Protein AF-A0A7C9DD92-F1 (afdb_monomer_lite)

Foldseek 3Di:
DDDDDDDDDDDDDDDDDDDDDDDDDDDDDDPDPPPDDPPDPPDDDDDDDPVVVVLVVLLVVLVVLLVVLVVLLVVCVVVPPPVVSVVVNVVSVVSNVVSVVSDDD

Structure (mmCIF, N/CA/C/O backbone):
data_AF-A0A7C9DD92-F1
#
_entry.id   AF-A0A7C9DD92-F1
#
loop_
_atom_site.group_PDB
_atom_site.id
_atom_site.type_symbol
_atom_site.label_atom_id
_atom_site.label_alt_id
_atom_site.label_comp_id
_atom_site.label_asym_id
_atom_site.label_entity_id
_atom_site.label_seq_id
_atom_site.pdbx_PDB_ins_code
_atom_site.Cartn_x
_atom_site.Cartn_y
_atom_site.Cartn_z
_atom_site.occupancy
_atom_site.B_iso_or_equiv
_atom_site.auth_seq_id
_atom_site.auth_comp_id
_atom_site.auth_asym_id
_atom_site.auth_atom_id
_atom_site.pdbx_PDB_model_num
ATOM 1 N N . MET A 1 1 ? 14.899 -24.110 48.646 1.00 47.06 1 MET A N 1
ATOM 2 C CA . MET A 1 1 ? 15.364 -23.793 47.277 1.00 47.06 1 MET A CA 1
ATOM 3 C C . MET A 1 1 ? 14.246 -23.070 46.541 1.00 47.06 1 MET A C 1
ATOM 5 O O . MET A 1 1 ? 13.104 -23.462 46.730 1.00 47.06 1 MET A O 1
ATOM 9 N N . ALA A 1 2 ? 14.619 -22.078 45.722 1.00 46.50 2 ALA A N 1
ATOM 10 C CA . ALA A 1 2 ? 13.808 -21.168 44.891 1.00 46.50 2 ALA A CA 1
ATOM 11 C C . ALA A 1 2 ? 13.297 -19.866 45.557 1.00 46.50 2 ALA A C 1
ATOM 13 O O . ALA A 1 2 ? 12.145 -19.748 45.965 1.00 46.50 2 ALA A O 1
ATOM 14 N N . SER A 1 3 ? 14.204 -18.879 45.612 1.00 48.97 3 SER A N 1
ATOM 15 C CA . SER A 1 3 ? 13.937 -17.438 45.740 1.00 48.97 3 SER A CA 1
ATOM 16 C C . SER A 1 3 ? 13.112 -16.912 44.564 1.00 48.97 3 SER A C 1
ATOM 18 O O . SER A 1 3 ? 13.417 -17.232 43.418 1.00 48.97 3 SER A O 1
ATOM 20 N N . ALA A 1 4 ? 12.148 -16.032 44.835 1.00 52.12 4 ALA A N 1
ATOM 21 C CA . ALA A 1 4 ? 11.507 -15.200 43.821 1.00 52.12 4 ALA A CA 1
ATOM 22 C C . ALA A 1 4 ? 12.215 -13.832 43.749 1.00 52.12 4 ALA A C 1
ATOM 24 O O . ALA A 1 4 ? 12.158 -13.046 44.695 1.00 52.12 4 ALA A O 1
ATOM 25 N N . GLU A 1 5 ? 12.895 -13.556 42.634 1.00 49.34 5 GLU A N 1
ATOM 26 C CA . GLU A 1 5 ? 13.443 -12.238 42.297 1.00 49.34 5 GLU A CA 1
ATOM 27 C C . GLU A 1 5 ? 12.303 -11.230 42.066 1.00 49.34 5 GLU A C 1
ATOM 29 O O . GLU A 1 5 ? 11.542 -11.331 41.105 1.00 49.34 5 GLU A O 1
ATOM 34 N N . GLN A 1 6 ? 12.179 -10.232 42.946 1.00 60.00 6 GLN A N 1
ATOM 35 C CA . GLN A 1 6 ? 11.411 -9.014 42.672 1.00 60.00 6 GLN A CA 1
ATOM 36 C C . GLN A 1 6 ? 12.283 -8.017 41.888 1.00 60.00 6 GLN A C 1
ATOM 38 O O . GLN A 1 6 ? 13.411 -7.749 42.310 1.00 60.00 6 GLN A O 1
ATOM 43 N N . PRO A 1 7 ? 11.786 -7.381 40.810 1.00 64.88 7 PRO A N 1
ATOM 44 C CA . PRO A 1 7 ? 12.542 -6.343 40.119 1.00 64.88 7 PRO A CA 1
ATOM 45 C C . PRO A 1 7 ? 12.640 -5.061 40.970 1.00 64.88 7 PRO A C 1
ATOM 47 O O . PRO A 1 7 ? 11.643 -4.520 41.453 1.00 64.88 7 PRO A O 1
ATOM 50 N N . LEU A 1 8 ? 13.872 -4.572 41.148 1.00 58.69 8 LEU A N 1
ATOM 51 C CA . LEU A 1 8 ? 14.225 -3.428 41.994 1.00 58.69 8 LEU A CA 1
ATOM 52 C C . LEU A 1 8 ? 13.616 -2.104 41.487 1.00 58.69 8 LEU A C 1
ATOM 54 O O . LEU A 1 8 ? 13.775 -1.709 40.330 1.00 58.69 8 LEU A O 1
ATOM 58 N N . LYS A 1 9 ? 12.935 -1.400 42.403 1.00 58.00 9 LYS A N 1
ATOM 59 C CA . LYS A 1 9 ? 12.242 -0.114 42.207 1.00 58.00 9 LYS A CA 1
ATOM 60 C C . LYS A 1 9 ? 13.196 0.977 41.695 1.00 58.00 9 LYS A C 1
ATOM 62 O O . LYS A 1 9 ? 14.181 1.314 42.351 1.00 58.00 9 LYS A O 1
ATOM 67 N N . LYS A 1 10 ? 12.871 1.573 40.541 1.00 67.75 10 LYS A N 1
ATOM 68 C CA . LYS A 1 10 ? 13.595 2.720 39.967 1.00 67.75 10 LYS A CA 1
ATOM 69 C C . LYS A 1 10 ? 13.409 3.986 40.826 1.00 67.75 10 LYS A C 1
ATOM 71 O O . LYS A 1 10 ? 12.323 4.266 41.328 1.00 67.75 10 LYS A O 1
ATOM 76 N N . ARG A 1 11 ? 14.524 4.700 41.004 1.00 65.00 11 ARG A N 1
ATOM 77 C CA . ARG A 1 11 ? 14.806 5.778 41.972 1.00 65.00 11 ARG A CA 1
ATOM 78 C C . ARG A 1 11 ? 13.994 7.057 41.703 1.00 65.00 11 ARG A C 1
ATOM 80 O O . ARG A 1 11 ? 13.697 7.370 40.555 1.00 65.00 11 ARG A O 1
ATOM 87 N N . LYS A 1 12 ? 13.677 7.809 42.765 1.00 57.00 12 LYS A N 1
ATOM 88 C CA . LYS A 1 12 ? 13.092 9.162 42.704 1.00 57.00 12 LYS A CA 1
ATOM 89 C C . LYS A 1 12 ? 14.192 10.189 42.401 1.00 57.00 12 LYS A C 1
ATOM 91 O O . LYS A 1 12 ? 15.231 10.167 43.056 1.00 57.00 12 LYS A O 1
ATOM 96 N N . LEU A 1 13 ? 13.960 11.051 41.410 1.00 49.28 13 LEU A N 1
ATOM 97 C CA . LEU A 1 13 ? 14.787 12.224 41.116 1.00 49.28 13 LEU A CA 1
ATOM 98 C C . LEU A 1 13 ? 14.475 13.305 42.167 1.00 49.28 13 LEU A C 1
ATOM 100 O O . LEU A 1 13 ? 13.310 13.643 42.360 1.00 49.28 13 LEU A O 1
ATOM 104 N N . TYR A 1 14 ? 15.500 13.777 42.871 1.00 46.62 14 TYR A N 1
ATOM 105 C CA . TYR A 1 14 ? 15.436 14.903 43.806 1.00 46.62 14 TYR A CA 1
ATOM 106 C C . TYR A 1 14 ? 15.716 16.195 43.032 1.00 46.62 14 TYR A C 1
ATOM 108 O O . TYR A 1 14 ? 16.642 16.196 42.223 1.00 46.62 14 TYR A O 1
ATOM 116 N N . ASP A 1 15 ? 14.968 17.267 43.298 1.00 47.22 15 ASP A N 1
ATOM 117 C CA . ASP A 1 15 ? 15.284 18.620 42.816 1.00 47.22 15 ASP A CA 1
ATOM 118 C C . ASP A 1 15 ? 15.403 19.587 44.022 1.00 47.22 15 ASP A C 1
ATOM 120 O O . ASP A 1 15 ? 14.580 19.482 44.941 1.00 47.22 15 ASP A O 1
ATOM 124 N N . PRO A 1 16 ? 16.431 20.464 44.104 1.00 49.41 16 PRO A N 1
ATOM 125 C CA . PRO A 1 16 ? 16.751 21.254 45.299 1.00 49.41 16 PRO A CA 1
ATOM 126 C C . PRO A 1 16 ? 16.247 22.729 45.271 1.00 49.41 16 PRO A C 1
ATOM 128 O O . PRO A 1 16 ? 16.635 23.462 44.377 1.00 49.41 16 PRO A O 1
ATOM 131 N N . LEU A 1 17 ? 15.461 23.137 46.299 1.00 42.81 17 LEU A N 1
ATOM 132 C CA . LEU A 1 17 ? 15.521 24.346 47.203 1.00 42.81 17 LEU A CA 1
ATOM 133 C C . LEU A 1 17 ? 15.734 25.811 46.640 1.00 42.81 17 LEU A C 1
ATOM 135 O O . LEU A 1 17 ? 16.460 25.932 45.662 1.00 42.81 17 LEU A O 1
ATOM 139 N N . PRO A 1 18 ? 15.466 26.964 47.356 1.00 54.91 18 PRO A N 1
ATOM 140 C CA . PRO A 1 18 ? 14.339 27.613 48.134 1.00 54.91 18 PRO A CA 1
ATOM 141 C C . PRO A 1 18 ? 14.031 29.083 47.614 1.00 54.91 18 PRO A C 1
ATOM 143 O O . PRO A 1 18 ? 14.349 29.288 46.443 1.00 54.91 18 PRO A O 1
ATOM 146 N N . PRO A 1 19 ? 13.554 30.164 48.345 1.00 47.88 19 PRO A N 1
ATOM 147 C CA . PRO A 1 19 ? 12.996 30.432 49.720 1.00 47.88 19 PRO A CA 1
ATOM 148 C C . PRO A 1 19 ? 11.756 31.413 49.738 1.00 47.88 19 PRO A C 1
ATOM 150 O O . PRO A 1 19 ? 11.174 31.627 48.678 1.00 47.88 19 PRO A O 1
ATOM 153 N N . PRO A 1 20 ? 11.359 32.134 50.830 1.00 45.03 20 PRO A N 1
ATOM 154 C CA . PRO A 1 20 ? 11.335 31.876 52.283 1.00 45.03 20 PRO A CA 1
ATOM 155 C C . PRO A 1 20 ? 9.895 31.952 52.866 1.00 45.03 20 PRO A C 1
ATOM 157 O O . PRO A 1 20 ? 9.183 32.930 52.644 1.00 45.03 20 PRO A O 1
ATOM 160 N N . GLN A 1 21 ? 9.468 30.994 53.696 1.00 36.38 21 GLN A N 1
ATOM 161 C CA . GLN A 1 21 ? 8.265 31.181 54.522 1.00 36.38 21 GLN A CA 1
ATOM 162 C C . GLN A 1 21 ? 8.653 31.583 55.939 1.00 36.38 21 GLN A C 1
ATOM 164 O O . GLN A 1 21 ? 9.308 30.840 56.670 1.00 36.38 21 GLN A O 1
ATOM 169 N N . ALA A 1 22 ? 8.240 32.792 56.301 1.00 42.25 22 ALA A N 1
ATOM 170 C CA . ALA A 1 22 ? 8.226 33.257 57.665 1.00 42.25 22 ALA A CA 1
ATOM 171 C C . ALA A 1 22 ? 7.144 32.496 58.459 1.00 42.25 22 ALA A C 1
ATOM 173 O O . ALA A 1 22 ? 6.015 32.353 58.001 1.00 42.25 22 ALA A O 1
ATOM 174 N N . LEU A 1 23 ? 7.525 32.121 59.682 1.00 41.53 23 LEU A N 1
ATOM 175 C CA . LEU A 1 23 ? 6.694 31.895 60.871 1.00 41.53 23 LEU A CA 1
ATOM 176 C C . LEU A 1 23 ? 5.960 30.542 61.048 1.00 41.53 23 LEU A C 1
ATOM 178 O O . LEU A 1 23 ? 4.872 30.307 60.542 1.00 41.53 23 LEU A O 1
ATOM 182 N N . LEU A 1 24 ? 6.549 29.750 61.960 1.00 49.78 24 LEU A N 1
ATOM 183 C CA . LEU A 1 24 ? 5.910 29.102 63.121 1.00 49.78 24 LEU A CA 1
ATOM 184 C C . LEU A 1 24 ? 4.756 28.108 62.870 1.00 49.78 24 LEU A C 1
ATOM 186 O O . LEU A 1 24 ? 3.600 28.503 62.965 1.00 49.78 24 LEU A O 1
ATOM 190 N N . GLN A 1 25 ? 5.049 26.801 62.761 1.00 47.81 25 GLN A N 1
ATOM 191 C CA . GLN A 1 25 ? 4.141 25.728 63.224 1.00 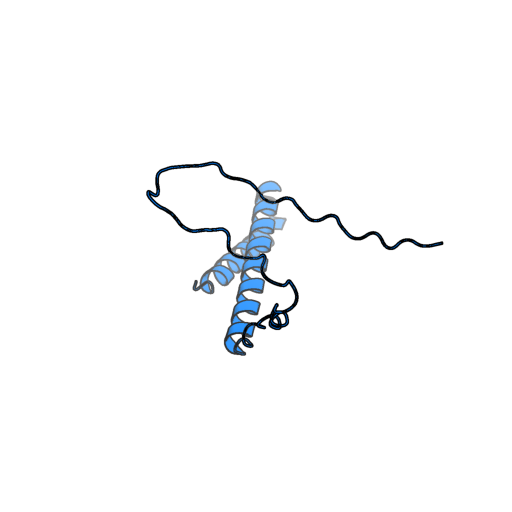47.81 25 GLN A CA 1
ATOM 192 C C . GLN A 1 25 ? 4.927 24.528 63.815 1.00 47.81 25 GLN A C 1
ATOM 194 O O . GLN A 1 25 ? 5.999 24.205 63.297 1.00 47.81 25 GLN A O 1
ATOM 199 N N . PRO A 1 26 ? 4.445 23.878 64.900 1.00 55.00 26 PRO A N 1
ATOM 200 C CA . PRO A 1 26 ? 5.083 22.703 65.505 1.00 55.00 26 PRO A CA 1
ATOM 201 C C . PRO A 1 26 ? 4.884 21.422 64.661 1.00 55.00 26 PRO A C 1
ATOM 203 O O . PRO A 1 26 ? 3.981 21.379 63.824 1.00 55.00 26 PRO A O 1
ATOM 206 N N . PRO A 1 27 ? 5.713 20.372 64.849 1.00 52.84 27 PRO A N 1
ATOM 207 C CA . PRO A 1 27 ? 5.711 19.189 63.988 1.00 52.84 27 PRO A CA 1
ATOM 208 C C . PRO A 1 27 ? 4.410 18.381 64.114 1.00 52.84 27 PRO A C 1
ATOM 210 O O . PRO A 1 27 ? 4.049 17.926 65.198 1.00 52.84 27 PRO A O 1
ATOM 213 N N . LEU A 1 28 ? 3.726 18.178 62.983 1.00 57.66 28 LEU A N 1
ATOM 214 C CA . LEU A 1 28 ? 2.605 17.243 62.862 1.00 57.66 28 LEU A CA 1
ATOM 215 C C . LEU A 1 28 ? 3.104 15.794 63.054 1.00 57.66 28 LEU A C 1
ATOM 217 O O . LEU A 1 28 ? 4.181 15.456 62.551 1.00 57.66 28 LEU A O 1
ATOM 221 N N . PRO A 1 29 ? 2.347 14.925 63.752 1.00 61.66 29 PRO A N 1
ATOM 222 C CA . PRO A 1 29 ? 2.695 13.514 63.891 1.00 61.66 29 PRO A CA 1
ATOM 223 C C . PRO A 1 29 ? 2.670 12.803 62.522 1.00 61.66 29 PRO A C 1
ATOM 225 O O . PRO A 1 29 ? 1.952 13.237 61.615 1.00 61.66 29 PRO A O 1
ATOM 228 N N . PRO A 1 30 ? 3.451 11.721 62.338 1.00 63.25 30 PRO A N 1
ATOM 229 C CA . PRO A 1 30 ? 3.523 11.012 61.065 1.00 63.25 30 PRO A CA 1
ATOM 230 C C . PRO A 1 30 ? 2.145 10.434 60.691 1.00 63.25 30 PRO A C 1
ATOM 232 O O . PRO A 1 30 ? 1.469 9.880 61.561 1.00 63.25 30 PRO A O 1
ATOM 235 N N . PRO A 1 31 ? 1.717 10.518 59.417 1.00 55.06 31 PRO A N 1
ATOM 236 C CA . PRO A 1 31 ? 0.490 9.874 58.969 1.00 55.06 31 PRO A CA 1
ATOM 237 C C . PRO A 1 31 ? 0.610 8.360 59.166 1.00 55.06 31 PRO A C 1
ATOM 239 O O . PRO A 1 31 ? 1.552 7.739 58.668 1.00 55.06 31 PRO A O 1
ATOM 242 N N . ASN A 1 32 ? -0.339 7.764 59.888 1.00 52.47 32 ASN A N 1
ATOM 243 C CA . ASN A 1 32 ? -0.466 6.314 59.975 1.00 52.47 32 ASN A CA 1
ATOM 244 C C . ASN A 1 32 ? -0.598 5.743 58.556 1.00 52.47 32 ASN A C 1
ATOM 246 O O . ASN A 1 32 ? -1.497 6.108 57.804 1.00 52.47 32 ASN A O 1
ATOM 250 N N . ALA A 1 33 ? 0.287 4.815 58.196 1.00 56.31 33 ALA A N 1
ATOM 251 C CA . ALA A 1 33 ? 0.342 4.172 56.882 1.00 56.31 33 ALA A CA 1
ATOM 252 C C . ALA A 1 33 ? -0.835 3.208 56.598 1.00 56.31 33 ALA A C 1
ATOM 254 O O . ALA A 1 33 ? -0.736 2.377 55.699 1.00 56.31 33 ALA A O 1
ATOM 255 N N . ASN A 1 34 ? -1.925 3.289 57.367 1.00 55.53 34 ASN A N 1
ATOM 256 C CA . ASN A 1 34 ? -3.020 2.318 57.350 1.00 55.53 34 ASN A CA 1
ATOM 257 C C . ASN A 1 34 ? -4.321 2.841 56.716 1.00 55.53 34 ASN A C 1
ATOM 259 O O . ASN A 1 34 ? -5.263 2.073 56.569 1.00 55.53 34 ASN A O 1
ATOM 263 N N . ASP A 1 35 ? -4.357 4.106 56.287 1.00 55.22 35 ASP A N 1
ATOM 264 C CA . ASP A 1 35 ? -5.519 4.734 55.638 1.00 55.22 35 ASP A CA 1
ATOM 265 C C . ASP A 1 35 ? -5.299 4.967 54.132 1.00 55.22 35 ASP A C 1
ATOM 267 O O . ASP A 1 35 ? -5.767 5.956 53.568 1.00 55.22 35 ASP A O 1
ATOM 271 N N . GLN A 1 36 ? -4.557 4.089 53.443 1.00 60.72 36 GLN A N 1
ATOM 272 C CA . GLN A 1 36 ? -4.494 4.153 51.980 1.00 60.72 36 GLN A CA 1
ATOM 273 C C . GLN A 1 36 ? -5.776 3.525 51.401 1.00 60.72 36 GLN A C 1
ATOM 275 O O . GLN A 1 36 ? -5.989 2.324 51.587 1.00 60.72 36 GLN A O 1
ATOM 280 N N . PRO A 1 37 ? -6.623 4.282 50.671 1.00 68.12 37 PRO A N 1
ATOM 281 C CA . PRO A 1 37 ? -7.747 3.701 49.948 1.00 68.12 37 PRO A CA 1
ATOM 282 C C . PRO A 1 37 ? -7.232 2.611 48.999 1.00 68.12 37 PRO A C 1
ATOM 284 O O . PRO A 1 37 ? -6.143 2.777 48.432 1.00 68.12 37 PRO A O 1
ATOM 287 N N . PRO A 1 38 ? -7.980 1.512 48.793 1.00 76.06 38 PRO A N 1
ATOM 288 C CA . PRO A 1 38 ? -7.561 0.460 47.877 1.00 76.06 38 PRO A CA 1
ATOM 289 C C . PRO A 1 38 ? -7.226 1.060 46.500 1.00 76.06 38 PRO A C 1
ATOM 291 O O . PRO A 1 38 ? -7.907 1.994 46.057 1.00 76.06 38 PRO A O 1
ATOM 294 N N . PRO A 1 39 ? -6.175 0.568 45.815 1.00 73.94 39 PRO A N 1
ATOM 295 C CA . PRO A 1 39 ? -5.821 1.055 44.490 1.00 73.94 39 PRO A CA 1
ATOM 296 C C . PRO A 1 39 ? -7.038 0.911 43.576 1.00 73.94 39 PRO A C 1
ATOM 298 O O . PRO A 1 39 ? -7.583 -0.183 43.422 1.00 73.94 39 PRO A O 1
ATOM 301 N N . ARG A 1 40 ? -7.493 2.036 43.008 1.00 76.06 40 ARG A N 1
ATOM 302 C CA . ARG A 1 40 ? -8.616 2.038 42.067 1.00 76.06 40 ARG A CA 1
ATOM 303 C C . ARG A 1 40 ? -8.300 1.068 40.922 1.00 76.06 40 ARG A C 1
ATOM 305 O O . ARG A 1 40 ? -7.163 1.077 40.437 1.00 76.06 40 ARG A O 1
ATOM 312 N N . PRO A 1 41 ? -9.264 0.229 40.504 1.00 78.19 41 PRO A N 1
ATOM 313 C CA . PRO A 1 41 ? -9.064 -0.651 39.364 1.00 78.19 41 PRO A CA 1
ATOM 314 C C . PRO A 1 41 ? -8.677 0.181 38.131 1.00 78.19 41 PRO A C 1
ATOM 316 O O . PRO A 1 41 ? -9.129 1.324 38.007 1.00 78.19 41 PRO A O 1
ATOM 319 N N . PRO A 1 42 ? -7.825 -0.353 37.238 1.00 78.00 42 PRO A N 1
ATOM 320 C CA . PRO A 1 42 ? -7.430 0.362 36.035 1.00 78.00 42 PRO A CA 1
ATOM 321 C C . PRO A 1 42 ? -8.679 0.685 35.212 1.00 78.00 42 PRO A C 1
ATOM 323 O O . PRO A 1 42 ? -9.445 -0.214 34.859 1.00 78.00 42 PRO A O 1
ATOM 326 N N . GLU A 1 43 ? -8.889 1.969 34.924 1.00 78.62 43 GLU A N 1
ATOM 327 C CA . GLU A 1 43 ? -9.952 2.401 34.023 1.00 78.62 43 GLU A CA 1
ATOM 328 C C . GLU A 1 43 ? -9.685 1.792 32.646 1.00 78.62 43 GLU A C 1
ATOM 330 O O . GLU A 1 43 ? -8.681 2.080 31.990 1.00 78.62 43 GLU A O 1
ATOM 335 N N . THR A 1 44 ? -10.566 0.885 32.228 1.00 76.00 44 THR A N 1
ATOM 336 C CA . THR A 1 44 ? -10.525 0.325 30.881 1.00 76.00 44 THR A CA 1
ATOM 337 C C . THR A 1 44 ? -11.136 1.346 29.925 1.00 76.00 44 THR A C 1
ATOM 339 O O . THR A 1 44 ? 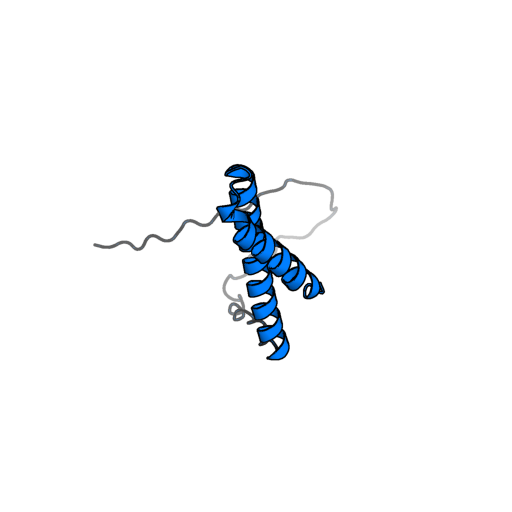-12.215 1.872 30.208 1.00 76.00 44 THR A O 1
ATOM 342 N N . PRO A 1 45 ? -10.465 1.670 28.804 1.00 78.25 45 PRO A N 1
ATOM 343 C CA . PRO A 1 45 ? -11.024 2.597 27.836 1.00 78.25 45 PRO A CA 1
ATOM 344 C C . PRO A 1 45 ? -12.342 2.035 27.281 1.00 78.25 45 PRO A C 1
ATOM 346 O O . PRO A 1 45 ? -12.460 0.818 27.099 1.00 78.25 45 PRO A O 1
ATOM 349 N N . PRO A 1 46 ? -13.332 2.900 27.005 1.00 80.75 46 PRO A N 1
ATOM 350 C CA . PRO A 1 46 ? -14.616 2.470 26.477 1.00 80.75 46 PRO A CA 1
ATOM 351 C C . PRO A 1 46 ? -14.449 1.724 25.141 1.00 80.75 46 PRO A C 1
ATOM 353 O O . PRO A 1 46 ? -13.536 2.031 24.364 1.00 80.75 46 PRO A O 1
ATOM 356 N N . PRO A 1 47 ? -15.320 0.739 24.853 1.00 83.38 47 PRO A N 1
ATOM 357 C CA . PRO A 1 47 ? -15.256 -0.023 23.615 1.00 83.38 47 PRO A CA 1
ATOM 358 C C . PRO A 1 47 ? -15.469 0.892 22.404 1.00 83.38 47 PRO A C 1
ATOM 360 O O . PRO A 1 47 ? -16.348 1.753 22.393 1.00 83.38 47 PRO A O 1
ATOM 363 N N . LEU A 1 48 ? -14.650 0.694 21.371 1.00 85.00 48 LEU A N 1
ATOM 364 C CA . LEU A 1 48 ? -14.751 1.440 20.118 1.00 85.00 48 LEU A CA 1
ATOM 365 C C . LEU A 1 48 ? -16.025 1.057 19.356 1.00 85.00 48 LEU A C 1
ATOM 367 O O . LEU A 1 48 ? -16.457 -0.097 19.393 1.00 85.00 48 LEU A O 1
ATOM 371 N N . SER A 1 49 ? -16.590 2.004 18.605 1.00 90.19 49 SER A N 1
ATOM 372 C CA . SER A 1 49 ? -17.708 1.715 17.705 1.00 90.19 49 SER A CA 1
ATOM 373 C C . SER A 1 49 ? -17.279 0.768 16.575 1.00 90.19 49 SER A C 1
ATOM 375 O O . SER A 1 49 ? -16.119 0.751 16.155 1.00 90.19 49 SER A O 1
ATOM 377 N N . HIS A 1 50 ? -18.223 -0.012 16.043 1.00 92.25 50 HIS A N 1
ATOM 378 C CA . HIS A 1 50 ? -17.956 -0.942 14.939 1.00 92.25 50 HIS A CA 1
ATOM 379 C C . HIS A 1 50 ? -17.384 -0.230 13.699 1.00 92.25 50 HIS A C 1
ATOM 381 O O . HIS A 1 50 ? -16.460 -0.727 13.056 1.00 92.25 50 HIS A O 1
ATOM 387 N N . GLU A 1 51 ? -17.882 0.971 13.400 1.00 91.38 51 GLU A N 1
ATOM 388 C CA . GLU A 1 51 ? -17.367 1.812 12.318 1.00 91.38 51 GLU A CA 1
ATOM 389 C C . GLU A 1 51 ? -15.904 2.212 12.548 1.00 91.38 51 GLU A C 1
ATOM 391 O O . GLU A 1 51 ? -15.082 2.124 11.636 1.00 91.38 51 GLU A O 1
ATOM 396 N N . GLU A 1 52 ? -15.545 2.603 13.772 1.00 90.31 52 GLU A N 1
ATOM 397 C CA . GLU A 1 52 ? -14.171 2.963 14.108 1.00 90.31 52 GLU A CA 1
ATOM 398 C C . GLU A 1 52 ? -13.223 1.763 14.026 1.00 90.31 52 GLU A C 1
ATOM 400 O O . GLU A 1 52 ? -12.106 1.889 13.521 1.00 90.31 52 GLU A O 1
ATOM 405 N N . ILE A 1 53 ? -13.680 0.581 14.439 1.00 92.19 53 ILE A N 1
ATOM 406 C CA . ILE A 1 53 ? -12.916 -0.664 14.299 1.00 92.19 53 ILE A CA 1
ATOM 407 C C . ILE A 1 53 ? -12.628 -0.953 12.820 1.00 92.19 53 ILE A C 1
ATOM 409 O O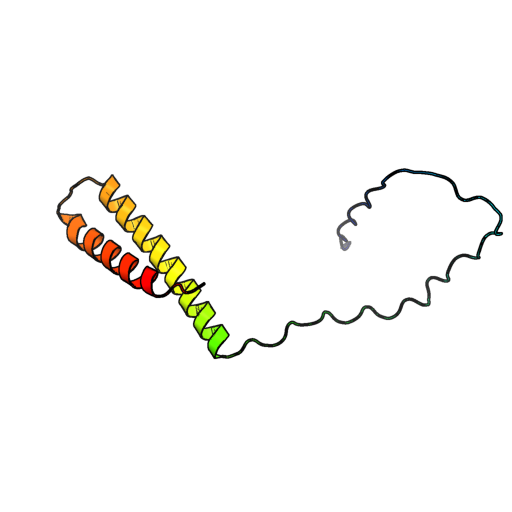 . ILE A 1 53 ? -11.476 -1.205 12.449 1.00 92.19 53 ILE A O 1
ATOM 413 N N . LEU A 1 54 ? -13.647 -0.878 11.958 1.00 91.94 54 LEU A N 1
ATOM 414 C CA . LEU A 1 54 ? -13.486 -1.101 10.520 1.00 91.94 54 LEU A CA 1
ATOM 415 C C . LEU A 1 54 ? -12.588 -0.046 9.868 1.00 91.94 54 LEU A C 1
ATOM 417 O O . LEU A 1 54 ? -11.726 -0.391 9.058 1.00 91.94 54 LEU A O 1
ATOM 421 N N . ARG A 1 55 ? -12.742 1.226 10.249 1.00 89.94 55 ARG A N 1
ATOM 422 C CA . ARG A 1 55 ? -11.901 2.332 9.774 1.00 89.94 55 ARG A CA 1
ATOM 423 C C . ARG A 1 55 ? -10.437 2.124 10.156 1.00 89.94 55 ARG A C 1
ATOM 425 O O . ARG A 1 55 ? -9.574 2.199 9.286 1.00 89.94 55 ARG A O 1
ATOM 432 N N . ARG A 1 56 ? -10.143 1.781 11.415 1.00 91.00 56 ARG A N 1
ATOM 433 C CA . ARG A 1 56 ? -8.772 1.474 11.869 1.00 91.00 56 ARG A CA 1
ATOM 434 C C . ARG A 1 56 ? -8.181 0.280 11.131 1.00 91.00 56 ARG A C 1
ATOM 436 O O . ARG A 1 56 ? -7.003 0.295 10.776 1.00 91.00 56 ARG A O 1
ATOM 443 N N . ARG A 1 57 ? -8.992 -0.750 10.871 1.00 92.50 57 ARG A N 1
ATOM 444 C CA . ARG A 1 57 ? -8.564 -1.907 10.082 1.00 92.50 57 ARG A CA 1
ATOM 445 C C . ARG A 1 57 ? -8.184 -1.506 8.655 1.00 92.50 57 ARG A C 1
ATOM 447 O O . ARG A 1 57 ? -7.087 -1.867 8.232 1.00 92.50 57 ARG A O 1
ATOM 454 N N . ARG A 1 58 ? -9.040 -0.750 7.955 1.00 90.88 58 ARG A N 1
ATOM 455 C CA . ARG A 1 58 ? -8.750 -0.240 6.602 1.00 90.88 58 ARG A CA 1
ATOM 456 C C . ARG A 1 58 ? -7.498 0.619 6.582 1.00 90.88 58 ARG A C 1
ATOM 458 O O . ARG A 1 58 ? -6.612 0.351 5.787 1.00 90.88 58 ARG A O 1
ATOM 465 N N . ASN A 1 59 ? -7.378 1.568 7.506 1.00 91.06 59 ASN A N 1
ATOM 466 C CA . ASN A 1 59 ? -6.208 2.439 7.592 1.00 91.06 59 ASN A CA 1
ATOM 467 C C . ASN A 1 59 ? -4.907 1.628 7.746 1.00 91.06 59 ASN A C 1
ATOM 469 O O . ASN A 1 59 ? -3.925 1.862 7.047 1.00 91.06 59 ASN A O 1
ATOM 473 N N . ARG A 1 60 ? -4.921 0.591 8.593 1.00 91.88 60 ARG A N 1
ATOM 474 C CA . ARG A 1 60 ? -3.779 -0.321 8.739 1.00 91.88 60 ARG A CA 1
ATOM 475 C C . ARG A 1 60 ? -3.454 -1.071 7.443 1.00 91.88 60 ARG A C 1
ATOM 477 O O . ARG A 1 60 ? -2.285 -1.327 7.160 1.00 91.88 60 ARG A O 1
ATOM 484 N N . GLU A 1 61 ? -4.470 -1.4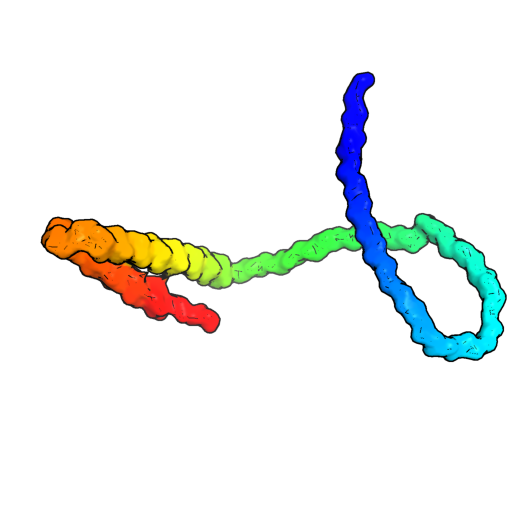84 6.692 1.00 92.19 61 GLU A N 1
ATOM 485 C CA . GLU A 1 61 ? -4.305 -2.164 5.403 1.00 92.19 61 GLU A CA 1
ATOM 486 C C . GLU A 1 61 ? -3.772 -1.207 4.323 1.00 92.19 61 GLU A C 1
ATOM 488 O O . GLU A 1 61 ? -2.847 -1.580 3.604 1.00 92.19 61 GLU A O 1
ATOM 493 N N . GLU A 1 62 ? -4.257 0.035 4.279 1.00 91.19 62 GLU A N 1
ATOM 494 C CA . GLU A 1 62 ? -3.780 1.099 3.386 1.00 91.19 62 GLU A CA 1
ATOM 495 C C . GLU A 1 62 ? -2.311 1.438 3.648 1.00 91.19 62 GLU A C 1
ATOM 497 O O . GLU A 1 62 ? -1.507 1.423 2.720 1.00 91.19 62 GLU A O 1
ATOM 502 N N . ILE A 1 63 ? -1.923 1.647 4.912 1.00 93.12 63 ILE A N 1
ATOM 503 C CA . ILE A 1 63 ? -0.523 1.913 5.284 1.00 93.12 63 ILE A CA 1
ATOM 504 C C . ILE A 1 63 ? 0.386 0.770 4.823 1.00 93.12 63 ILE A C 1
ATOM 506 O O . ILE A 1 63 ? 1.444 1.008 4.236 1.00 93.12 63 ILE A O 1
ATOM 510 N N . ARG A 1 64 ? -0.030 -0.483 5.055 1.00 93.81 64 ARG A N 1
ATOM 511 C CA . ARG A 1 64 ? 0.735 -1.653 4.608 1.00 93.81 64 ARG A CA 1
ATOM 512 C C . ARG A 1 64 ? 0.856 -1.682 3.084 1.00 93.81 64 ARG A C 1
ATOM 514 O O . ARG A 1 64 ? 1.948 -1.893 2.570 1.00 93.81 64 ARG A O 1
ATOM 521 N N . SER A 1 65 ? -0.244 -1.446 2.373 1.00 92.94 65 SER A N 1
ATOM 522 C CA . SER A 1 65 ? -0.282 -1.434 0.908 1.00 92.94 65 SER A CA 1
ATOM 523 C C . SER A 1 65 ? 0.622 -0.350 0.312 1.00 92.94 65 SER A C 1
ATOM 525 O O . SER A 1 65 ? 1.363 -0.628 -0.633 1.00 92.94 65 SER A O 1
ATOM 527 N N . ILE A 1 66 ? 0.633 0.853 0.894 1.00 94.19 66 ILE A N 1
ATOM 528 C CA . ILE A 1 66 ? 1.516 1.955 0.486 1.00 94.19 66 ILE A CA 1
ATOM 529 C C . ILE A 1 66 ? 2.981 1.555 0.650 1.00 94.19 66 ILE A C 1
ATOM 531 O O . ILE A 1 66 ? 3.782 1.764 -0.263 1.00 94.19 66 ILE A O 1
ATOM 535 N N . TYR A 1 67 ? 3.333 0.957 1.790 1.00 95.56 67 TYR A N 1
ATOM 536 C CA . TYR A 1 67 ? 4.707 0.545 2.062 1.00 95.56 67 TYR A CA 1
ATOM 537 C C . TYR A 1 67 ? 5.193 -0.546 1.100 1.00 95.56 67 TYR A C 1
ATOM 539 O O . TYR A 1 67 ? 6.291 -0.439 0.552 1.00 95.56 67 TYR A O 1
ATOM 547 N N . GLU A 1 68 ? 4.367 -1.562 0.844 1.00 95.12 68 GLU A N 1
ATOM 548 C CA . GLU A 1 68 ? 4.694 -2.613 -0.126 1.00 95.12 68 GLU A CA 1
ATOM 549 C C . GLU A 1 68 ? 4.813 -2.049 -1.546 1.00 95.12 68 GLU A C 1
ATOM 551 O O . GLU A 1 68 ? 5.787 -2.332 -2.240 1.00 95.12 68 GLU A O 1
ATOM 556 N N . SER A 1 69 ? 3.893 -1.169 -1.954 1.00 94.31 69 SER A N 1
ATOM 557 C CA . SER A 1 69 ? 3.954 -0.506 -3.264 1.00 94.31 69 SER A CA 1
ATOM 558 C C . SER A 1 69 ? 5.248 0.298 -3.416 1.00 94.31 69 SER A C 1
ATOM 560 O O . SER A 1 69 ? 5.946 0.172 -4.419 1.00 94.31 69 SER A O 1
ATOM 562 N N . TYR A 1 70 ? 5.631 1.065 -2.390 1.00 94.75 70 TYR A N 1
ATOM 563 C CA . TYR A 1 70 ? 6.895 1.801 -2.362 1.00 94.75 70 TYR A CA 1
ATOM 564 C C . TYR A 1 70 ? 8.116 0.880 -2.480 1.00 94.75 70 TYR A C 1
ATOM 566 O O . TYR A 1 70 ? 9.053 1.183 -3.223 1.00 94.75 70 TYR A O 1
ATOM 574 N N . LYS A 1 71 ? 8.120 -0.249 -1.765 1.00 95.12 71 LYS A N 1
ATOM 575 C CA . LYS A 1 71 ? 9.209 -1.229 -1.816 1.00 95.12 71 LYS A CA 1
ATOM 576 C C . LYS A 1 71 ? 9.347 -1.835 -3.212 1.00 95.12 71 LYS A C 1
ATOM 578 O O . LYS A 1 71 ? 10.467 -1.910 -3.717 1.00 95.12 71 LYS A O 1
ATOM 583 N N . THR A 1 72 ? 8.234 -2.207 -3.840 1.00 93.12 72 THR A N 1
ATOM 584 C CA . THR A 1 72 ? 8.208 -2.734 -5.209 1.00 93.12 72 THR A CA 1
ATOM 585 C C . THR A 1 72 ? 8.718 -1.698 -6.201 1.00 93.12 72 THR A C 1
ATOM 587 O O . THR A 1 72 ? 9.656 -1.987 -6.936 1.00 93.12 72 THR A O 1
ATOM 590 N N . ILE A 1 73 ? 8.205 -0.464 -6.149 1.00 92.69 73 ILE A N 1
ATOM 591 C CA . ILE A 1 73 ? 8.661 0.635 -7.014 1.00 92.69 73 ILE A CA 1
ATOM 592 C C . ILE A 1 73 ? 10.170 0.854 -6.858 1.00 92.69 73 ILE A C 1
ATOM 594 O O . ILE A 1 73 ? 10.893 0.924 -7.851 1.00 92.69 73 ILE A O 1
ATOM 598 N N . LYS A 1 74 ? 10.673 0.911 -5.618 1.00 93.00 74 LYS A N 1
ATOM 599 C CA . LYS A 1 74 ? 12.109 1.060 -5.348 1.00 93.00 74 LYS A CA 1
ATOM 600 C C . LYS A 1 74 ? 12.916 -0.092 -5.950 1.00 93.00 74 LYS A C 1
ATOM 602 O O . LYS A 1 74 ? 13.932 0.168 -6.585 1.00 93.00 74 LYS A O 1
ATOM 607 N N . CYS A 1 75 ? 12.463 -1.333 -5.769 1.00 90.75 75 CYS A N 1
ATOM 608 C CA . CYS A 1 75 ? 13.111 -2.517 -6.330 1.00 90.75 75 CYS A CA 1
ATOM 609 C C . CYS A 1 75 ? 13.184 -2.432 -7.861 1.00 90.75 75 CYS A C 1
ATOM 611 O O . CYS A 1 75 ? 14.273 -2.507 -8.419 1.00 90.75 75 CYS A O 1
ATOM 613 N N . CYS A 1 76 ? 12.057 -2.155 -8.526 1.00 88.50 76 CYS A N 1
ATOM 614 C CA . CYS A 1 76 ? 11.981 -2.001 -9.979 1.00 88.50 76 CYS A CA 1
ATOM 615 C C . CYS A 1 76 ? 12.926 -0.908 -10.503 1.00 88.50 76 CYS A C 1
ATOM 617 O O . CYS A 1 76 ? 13.558 -1.092 -11.538 1.00 88.50 76 CYS A O 1
ATOM 619 N N . ILE A 1 77 ? 13.063 0.215 -9.787 1.00 87.56 77 ILE A N 1
ATOM 620 C CA . ILE A 1 77 ? 14.005 1.287 -10.148 1.00 87.56 77 ILE A CA 1
ATOM 621 C C . ILE A 1 77 ? 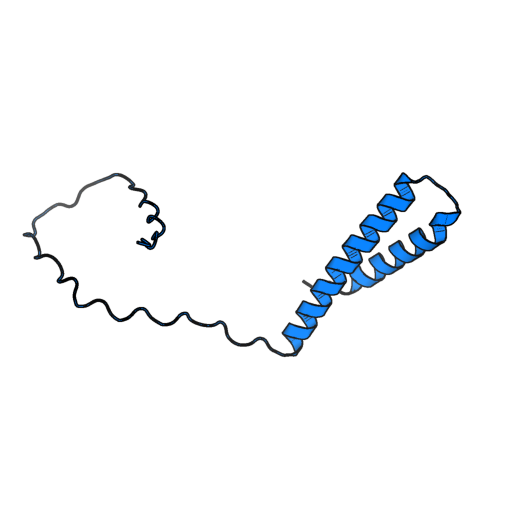15.459 0.824 -9.971 1.00 87.56 77 ILE A C 1
ATOM 623 O O . ILE A 1 77 ? 16.295 1.072 -10.839 1.00 87.56 77 ILE A O 1
ATOM 627 N N . SER A 1 78 ? 15.773 0.152 -8.859 1.00 88.44 78 SER A N 1
ATOM 628 C CA . SER A 1 78 ? 17.126 -0.336 -8.558 1.00 88.44 78 SER A CA 1
ATOM 629 C C . SER A 1 78 ? 17.584 -1.460 -9.489 1.00 88.44 78 SER A C 1
ATOM 631 O O . SER A 1 78 ? 18.769 -1.537 -9.801 1.00 88.44 78 SER A O 1
ATOM 633 N N . SER A 1 79 ? 16.668 -2.302 -9.965 1.00 82.31 79 SER A N 1
ATOM 634 C CA . SER A 1 79 ? 16.952 -3.383 -10.916 1.00 82.31 79 SER A CA 1
ATOM 635 C C . SER A 1 79 ? 17.219 -2.894 -12.349 1.00 82.31 79 SER A C 1
ATOM 637 O O . SER A 1 79 ? 17.492 -3.710 -13.226 1.00 82.31 79 SER A O 1
ATOM 639 N N . GLY A 1 80 ? 17.178 -1.579 -12.599 1.00 70.12 80 GLY A N 1
ATOM 640 C CA . GLY A 1 80 ? 17.320 -0.993 -13.932 1.00 70.12 80 GLY A CA 1
ATOM 641 C C . GLY A 1 80 ? 16.048 -1.141 -14.773 1.00 70.12 80 GLY A C 1
ATOM 642 O O . GLY A 1 80 ? 15.104 -1.822 -14.380 1.00 70.12 80 GLY A O 1
ATOM 643 N N . LYS A 1 81 ? 16.006 -0.493 -15.950 1.00 70.44 81 LYS A N 1
ATOM 644 C CA . LYS A 1 81 ? 14.900 -0.586 -16.932 1.00 70.44 81 LYS A CA 1
ATOM 645 C C . LYS A 1 81 ? 14.840 -1.975 -17.594 1.00 70.44 81 LYS A C 1
ATOM 647 O O . LYS A 1 81 ? 14.845 -2.091 -18.815 1.00 70.44 81 LYS A O 1
ATOM 652 N N . ASP A 1 82 ? 14.818 -3.034 -16.800 1.00 76.25 82 ASP A N 1
ATOM 653 C CA . ASP A 1 82 ? 14.497 -4.365 -17.279 1.00 76.25 82 ASP A CA 1
ATOM 654 C C . ASP A 1 82 ? 12.996 -4.364 -17.588 1.00 76.25 82 ASP A C 1
ATOM 656 O O . ASP A 1 82 ? 12.159 -4.235 -16.691 1.00 76.25 82 ASP A O 1
ATOM 660 N N . ALA A 1 83 ? 12.652 -4.419 -18.878 1.00 76.94 83 ALA A N 1
ATOM 661 C CA . ALA A 1 83 ? 11.275 -4.288 -19.358 1.00 76.94 83 ALA A CA 1
ATOM 662 C C . ALA A 1 83 ? 10.327 -5.320 -18.721 1.00 76.94 83 ALA A C 1
ATOM 664 O O . ALA A 1 83 ? 9.122 -5.098 -18.650 1.00 76.94 83 ALA A O 1
ATOM 665 N N . ARG A 1 84 ? 10.887 -6.419 -18.203 1.00 82.94 84 ARG A N 1
ATOM 666 C CA . ARG A 1 84 ? 10.174 -7.472 -17.480 1.00 82.94 84 ARG A CA 1
ATOM 667 C C . ARG A 1 84 ? 9.540 -7.006 -16.172 1.00 82.94 84 ARG A C 1
ATOM 669 O O . ARG A 1 84 ? 8.563 -7.615 -15.779 1.00 82.94 84 ARG A O 1
ATOM 676 N N . HIS A 1 85 ? 10.061 -5.953 -15.536 1.00 83.88 85 HIS A N 1
ATOM 677 C CA . HIS A 1 85 ? 9.517 -5.398 -14.289 1.00 83.88 85 HIS A CA 1
ATOM 678 C C . HIS A 1 85 ? 8.537 -4.234 -14.514 1.00 83.88 85 HIS A C 1
ATOM 680 O O . HIS A 1 85 ? 8.047 -3.647 -13.547 1.00 83.88 85 HIS A O 1
ATOM 686 N N . MET A 1 86 ? 8.298 -3.831 -15.771 1.00 85.62 86 MET A N 1
ATOM 687 C CA . MET A 1 86 ? 7.384 -2.727 -16.095 1.00 85.62 86 MET A CA 1
ATOM 688 C C . MET A 1 86 ? 5.937 -2.993 -15.648 1.00 85.62 86 MET A C 1
ATOM 690 O O . MET A 1 86 ? 5.355 -2.079 -15.064 1.00 85.62 86 MET A O 1
ATOM 694 N N . PRO A 1 87 ? 5.360 -4.198 -15.837 1.00 90.56 87 PRO A N 1
ATOM 695 C CA . PRO A 1 87 ? 4.004 -4.487 -15.369 1.00 90.56 87 PRO A CA 1
ATOM 696 C C . PRO A 1 87 ? 3.873 -4.389 -13.844 1.00 90.56 87 PRO A C 1
ATOM 698 O O . PRO A 1 87 ? 2.921 -3.800 -13.332 1.00 90.56 87 PRO A O 1
ATOM 701 N N . GLU A 1 88 ? 4.845 -4.917 -13.099 1.00 90.25 88 GLU A N 1
ATOM 702 C CA . GLU A 1 88 ? 4.873 -4.843 -11.636 1.00 90.25 88 GLU A CA 1
ATOM 703 C C . GLU A 1 88 ? 5.026 -3.401 -11.149 1.00 90.25 88 GLU A C 1
ATOM 705 O O . GLU A 1 88 ? 4.383 -3.004 -10.174 1.00 90.25 88 GLU A O 1
ATOM 710 N N . LEU A 1 89 ? 5.850 -2.606 -11.835 1.00 90.94 89 LEU A N 1
ATOM 711 C CA . LEU A 1 89 ? 6.035 -1.191 -11.534 1.00 90.94 89 LEU A CA 1
ATOM 712 C C . LEU A 1 89 ? 4.743 -0.396 -11.755 1.00 90.94 89 LEU A C 1
ATOM 714 O O . LEU A 1 89 ? 4.350 0.376 -10.879 1.00 90.94 89 LEU A O 1
ATOM 718 N N . GLU A 1 90 ? 4.085 -0.588 -12.900 1.00 92.62 90 GLU A N 1
ATOM 719 C CA . GLU A 1 90 ? 2.813 0.061 -13.226 1.00 92.62 90 GLU A CA 1
ATOM 720 C C . GLU A 1 90 ? 1.745 -0.303 -12.193 1.00 92.62 90 GLU A C 1
ATOM 722 O O . GLU A 1 90 ? 1.101 0.578 -11.616 1.00 92.62 90 GLU A O 1
ATOM 727 N N . GLN A 1 91 ? 1.629 -1.591 -11.866 1.00 94.12 91 GLN A N 1
ATOM 728 C CA . GLN A 1 91 ? 0.648 -2.061 -10.899 1.00 94.12 91 GLN A CA 1
ATOM 729 C C . GLN A 1 91 ? 0.909 -1.536 -9.483 1.00 94.12 91 GLN A C 1
ATOM 731 O O . GLN A 1 91 ? -0.030 -1.168 -8.767 1.00 94.12 91 GLN A O 1
ATOM 736 N N . ALA A 1 92 ? 2.173 -1.454 -9.063 1.00 93.44 92 ALA A N 1
ATOM 737 C CA . ALA A 1 92 ? 2.537 -0.860 -7.782 1.00 93.44 92 ALA A CA 1
ATOM 738 C C . ALA A 1 92 ? 2.205 0.643 -7.740 1.00 93.44 92 ALA A C 1
ATOM 740 O O . ALA A 1 92 ? 1.711 1.140 -6.726 1.00 93.44 92 ALA A O 1
ATOM 741 N N . TYR A 1 93 ? 2.399 1.364 -8.846 1.00 93.44 93 TYR A N 1
ATOM 742 C CA . TYR A 1 93 ? 2.026 2.775 -8.959 1.00 93.44 93 TYR A CA 1
ATOM 743 C C . TYR A 1 93 ? 0.511 2.988 -8.869 1.00 93.44 93 TYR A C 1
ATOM 745 O O . TYR A 1 93 ? 0.049 3.851 -8.119 1.00 93.44 93 TYR A O 1
ATOM 753 N N . LEU A 1 94 ? -0.275 2.182 -9.588 1.00 93.44 94 LEU A N 1
ATOM 754 C CA . LEU A 1 94 ? -1.738 2.233 -9.531 1.00 93.44 94 LEU A CA 1
ATOM 755 C C . LEU A 1 94 ? -2.256 1.903 -8.125 1.00 93.44 94 LEU A C 1
ATOM 757 O O . LEU A 1 94 ? -3.134 2.598 -7.609 1.00 93.44 94 LEU A O 1
ATOM 761 N N . SER A 1 95 ? -1.662 0.898 -7.476 1.00 92.56 95 SER A N 1
ATOM 762 C CA . SER A 1 95 ? -1.981 0.517 -6.094 1.00 92.56 95 SER A CA 1
ATOM 763 C C . SER A 1 95 ? -1.714 1.663 -5.116 1.00 92.56 95 SER A C 1
ATOM 765 O O . SER A 1 95 ? -2.568 1.981 -4.288 1.00 92.56 95 SER A O 1
ATOM 767 N N . LEU A 1 96 ? -0.579 2.351 -5.260 1.00 93.69 96 LEU A N 1
ATOM 768 C CA . LEU A 1 96 ? -0.231 3.523 -4.456 1.00 93.69 96 LEU A CA 1
ATOM 769 C C . LEU A 1 96 ? -1.221 4.687 -4.655 1.00 93.69 96 LEU A C 1
ATOM 771 O O . LEU A 1 96 ? -1.671 5.301 -3.683 1.00 93.69 96 LEU A O 1
ATOM 775 N N . ILE A 1 97 ? -1.608 4.977 -5.901 1.00 91.44 97 ILE A N 1
ATOM 776 C CA . ILE A 1 97 ? -2.603 6.018 -6.212 1.00 91.44 97 ILE A CA 1
ATOM 777 C C . ILE A 1 97 ? -3.962 5.658 -5.601 1.00 91.44 97 ILE A C 1
ATOM 779 O O . ILE A 1 97 ? -4.624 6.514 -5.018 1.00 91.44 97 ILE A O 1
ATOM 783 N N . SER A 1 98 ? -4.378 4.395 -5.689 1.00 89.25 98 SER A N 1
ATOM 784 C CA . SER A 1 98 ? -5.641 3.949 -5.100 1.00 89.25 98 SER A CA 1
ATOM 785 C C . SER A 1 98 ? -5.624 4.040 -3.572 1.00 89.25 98 SER A C 1
ATOM 787 O O . SER A 1 98 ? -6.574 4.554 -2.984 1.00 89.25 98 SER A O 1
ATOM 789 N N . ALA A 1 99 ? -4.548 3.584 -2.926 1.00 86.81 99 ALA A N 1
ATOM 790 C CA . ALA A 1 99 ? -4.423 3.596 -1.469 1.00 86.81 99 ALA A CA 1
ATOM 791 C C . ALA A 1 99 ? -4.337 5.021 -0.891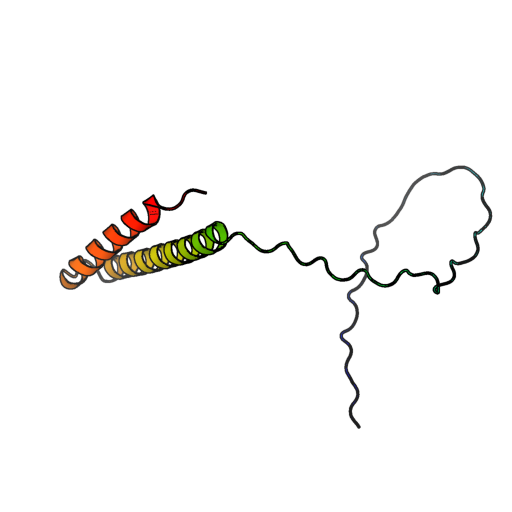 1.00 86.81 99 ALA A C 1
ATOM 793 O O . ALA A 1 99 ? -4.849 5.284 0.193 1.00 86.81 99 ALA A O 1
ATOM 794 N N . SER A 1 100 ? -3.748 5.969 -1.626 1.00 84.44 100 SER A N 1
ATOM 795 C CA . SER A 1 100 ? -3.627 7.367 -1.179 1.00 84.44 100 SER A CA 1
ATOM 796 C C . SER A 1 100 ? -4.937 8.164 -1.233 1.00 84.44 100 SER A C 1
ATOM 798 O O . SER A 1 100 ? -5.083 9.143 -0.507 1.00 84.44 100 SER A O 1
ATOM 800 N N . ARG A 1 101 ? -5.926 7.736 -2.030 1.00 80.50 101 ARG A N 1
ATOM 801 C CA . ARG A 1 101 ? -7.244 8.396 -2.125 1.00 80.50 101 ARG A CA 1
ATOM 802 C C . ARG A 1 101 ? -8.151 8.160 -0.906 1.00 80.50 101 ARG A C 1
ATOM 804 O O . ARG A 1 101 ? -9.161 8.848 -0.778 1.00 80.50 101 ARG A O 1
ATOM 811 N N . GLY A 1 102 ? -7.816 7.201 -0.038 1.00 66.00 102 GLY A N 1
ATOM 812 C CA . GLY A 1 102 ? -8.614 6.805 1.133 1.00 66.00 102 GLY A CA 1
ATOM 813 C C . GLY A 1 102 ? -8.176 7.412 2.471 1.00 66.00 102 GLY A C 1
ATOM 814 O O . GLY A 1 102 ? -8.950 7.384 3.429 1.00 66.00 102 GLY A O 1
ATOM 815 N N . ILE A 1 103 ? -6.984 8.020 2.547 1.00 57.94 103 ILE A N 1
ATOM 816 C CA . ILE A 1 103 ? -6.461 8.594 3.794 1.00 57.94 103 ILE A CA 1
ATOM 817 C C . ILE A 1 103 ? -7.115 9.961 4.049 1.00 57.94 103 ILE A C 1
ATOM 819 O O . ILE A 1 103 ? -6.578 11.005 3.689 1.00 57.94 103 ILE A O 1
ATOM 823 N N . ARG A 1 104 ? -8.290 9.971 4.689 1.00 54.41 104 ARG A N 1
ATOM 824 C CA . ARG A 1 104 ? -8.749 11.137 5.463 1.00 54.41 104 ARG A CA 1
ATOM 825 C C . ARG A 1 104 ? -8.212 10.995 6.887 1.00 54.41 104 ARG A C 1
ATOM 827 O O . ARG A 1 104 ? -8.613 10.064 7.586 1.00 54.41 104 ARG A O 1
ATOM 834 N N . LEU A 1 105 ? -7.280 11.875 7.262 1.00 50.25 105 LEU A N 1
ATOM 835 C CA . LEU A 1 105 ? -6.875 12.100 8.654 1.00 50.25 105 LEU A CA 1
ATOM 836 C C . LEU A 1 105 ? -8.012 12.768 9.433 1.00 50.25 105 LEU A C 1
ATOM 838 O O . LEU A 1 105 ? -8.691 13.632 8.831 1.00 50.25 105 LEU A O 1
#

pLDDT: mean 74.39, std 18.07, range [36.38, 95.56]

Organism: Opuntia streptacantha (NCBI:txid393608)

Sequence (105 aa):
MASAEQPLKKRKLYDPLPPPQALLQPPLPPPNANDQPPPRPPETPPPLSHEEILRRRRNREEIRSIYESYKTIKCCISSGKDARHMPELEQAYLSLISASRGIRL

Secondary structure (DSSP, 8-state):
-----PPPPPPPPP--------S--PPPPPPPTT-PPPPPPP-PPPPPPHHHHHHHHHHHHHHHHHHHHHHHHHHHHHT-S-GGGHHHHHHHHHHHHHHHTT---

Radius of gyration: 30.39 Å; chains: 1; bounding box: 35×57×85 Å